Protein AF-A0A2J8AF29-F1 (afdb_monomer_lite)

Sequence (125 aa):
MSSGELAAARPCFLARTDASGAEQAAVVEPAPAPVPVPEPLPETIFYEGPGSNAELILSLLLIPTLVYAPLSITAIGRRVWVSFRFTNKRVEIINTSPLSKRTLEITYDKIKEAAPARDHWPVDS

Radius of gyration: 29.65 Å; chains: 1; bounding box: 71×70×72 Å

pLDDT: mean 74.16, std 20.21, range [32.09, 95.44]

Secondary structure (DSSP, 8-state):
--------------------------------------------EEEEEES-HHHHHHHHHHGGGSTTHHHHHHHHHHHHHEEEEEESSEEEEEEE-SS-EEEEEEEGGG------SSS------

Organism: NCBI:txid47790

Foldseek 3Di:
DDDDDDDDDDDDDDDDDDDDDDDDDDDPDPPDDPPPPPPPPPKDWPDKAFDDPVLLVVLVVCVVVVVSVVVNVVVVVRRVQWMWIDIPFWIWTFGNDPVDTDIDTGGPVNCPDDDDPDDDDDPDD

Structure (mmCIF, N/CA/C/O backbone):
data_AF-A0A2J8AF29-F1
#
_entry.id   AF-A0A2J8AF29-F1
#
loop_
_atom_site.group_PDB
_atom_site.id
_atom_site.type_symbol
_atom_site.label_atom_id
_atom_site.label_alt_id
_atom_site.label_comp_id
_atom_site.label_asym_id
_atom_site.label_entity_id
_atom_site.label_seq_id
_atom_site.pdbx_PDB_ins_code
_atom_site.Cartn_x
_atom_site.Cartn_y
_atom_site.Cartn_z
_atom_site.occupancy
_atom_site.B_iso_or_equiv
_atom_site.auth_seq_id
_atom_site.auth_comp_id
_atom_site.auth_asym_id
_atom_site.auth_atom_id
_atom_site.pdbx_PDB_model_num
ATOM 1 N N . MET A 1 1 ? -42.981 48.060 -36.402 1.00 38.03 1 MET A N 1
ATOM 2 C CA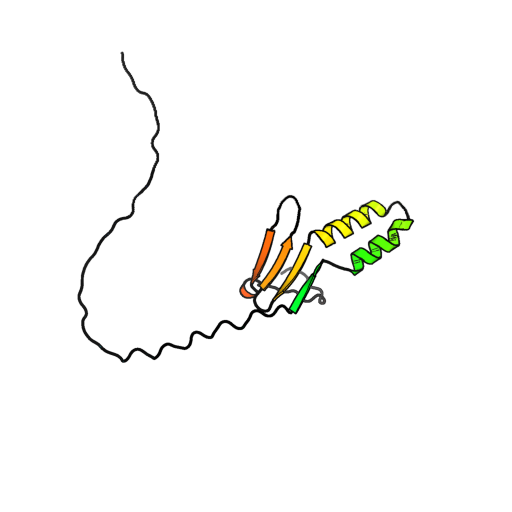 . MET A 1 1 ? -43.445 48.572 -35.098 1.00 38.03 1 MET A CA 1
ATOM 3 C C . MET A 1 1 ? -43.241 47.461 -34.088 1.00 38.03 1 MET A C 1
ATOM 5 O O . MET A 1 1 ? -43.833 46.422 -34.312 1.00 38.03 1 MET A O 1
ATOM 9 N N . SER A 1 2 ? -42.380 47.714 -33.090 1.00 42.50 2 SER A N 1
ATOM 10 C CA . SER A 1 2 ? -42.409 47.224 -31.694 1.00 42.50 2 SER A CA 1
ATOM 11 C C . SER A 1 2 ? -42.549 45.716 -31.427 1.00 42.50 2 SER A C 1
ATOM 13 O O . SER A 1 2 ? -43.385 45.061 -32.022 1.00 42.50 2 SER A O 1
ATOM 15 N N . SER A 1 3 ? -41.909 45.059 -30.468 1.00 45.88 3 SER A N 1
ATOM 16 C CA . SER A 1 3 ? -40.809 45.238 -29.506 1.00 45.88 3 SER A CA 1
ATOM 17 C C . SER A 1 3 ? -40.822 43.920 -28.704 1.00 45.88 3 SER A C 1
ATOM 19 O O . SER A 1 3 ? -41.877 43.296 -28.597 1.00 45.88 3 SER A O 1
ATOM 21 N N . GLY A 1 4 ? -39.709 43.554 -28.064 1.00 45.66 4 GLY A N 1
ATOM 22 C CA . GLY A 1 4 ? -39.679 42.577 -26.960 1.00 45.66 4 GLY A CA 1
ATOM 23 C C . GLY A 1 4 ? -38.986 41.273 -27.356 1.00 45.66 4 GLY A C 1
ATOM 24 O O . GLY A 1 4 ? -39.601 40.416 -27.973 1.00 45.66 4 GLY A O 1
ATOM 25 N N . GLU A 1 5 ? -37.672 41.108 -27.201 1.00 46.91 5 GLU A N 1
ATOM 26 C CA . GLU A 1 5 ? -36.866 41.137 -25.964 1.00 46.91 5 GLU A CA 1
ATOM 27 C C . GLU A 1 5 ? -37.274 40.028 -24.976 1.00 46.91 5 GLU A C 1
ATOM 29 O O . GLU A 1 5 ? -38.106 40.216 -24.094 1.00 46.91 5 GLU A O 1
ATOM 34 N N . LEU A 1 6 ? -36.671 38.844 -25.155 1.00 47.59 6 LEU A N 1
ATOM 35 C CA . LEU A 1 6 ? -36.649 37.763 -24.170 1.00 47.59 6 LEU A CA 1
ATOM 36 C C . LEU A 1 6 ? -35.361 37.921 -23.348 1.00 47.59 6 LEU A C 1
ATOM 38 O O . LEU A 1 6 ? -34.283 37.511 -23.778 1.00 47.59 6 LEU A O 1
ATOM 42 N N . ALA A 1 7 ? -35.470 38.540 -22.174 1.00 43.16 7 ALA A N 1
ATOM 43 C CA . ALA A 1 7 ? -34.381 38.676 -21.215 1.00 43.16 7 ALA A CA 1
ATOM 44 C C . ALA A 1 7 ? -34.822 38.171 -19.832 1.00 43.16 7 ALA A C 1
ATOM 46 O O . ALA A 1 7 ? -35.788 38.658 -19.259 1.00 43.16 7 ALA A O 1
ATOM 47 N N . ALA A 1 8 ? -34.073 37.177 -19.344 1.00 45.06 8 ALA A N 1
ATOM 48 C CA . ALA A 1 8 ? -33.645 36.956 -17.961 1.00 45.06 8 ALA A CA 1
ATOM 49 C C . ALA A 1 8 ? -34.639 37.144 -16.792 1.00 45.06 8 ALA A C 1
ATOM 51 O O . ALA A 1 8 ? -35.012 38.261 -16.461 1.00 45.06 8 ALA A O 1
ATOM 52 N N . ALA A 1 9 ? -34.852 36.074 -16.009 1.00 41.22 9 ALA A N 1
ATOM 53 C CA . ALA A 1 9 ? -35.027 36.183 -14.553 1.00 41.22 9 ALA A CA 1
ATOM 54 C C . ALA A 1 9 ? -34.806 34.833 -13.827 1.00 41.22 9 ALA A C 1
ATOM 56 O O . ALA A 1 9 ? -35.618 33.916 -13.908 1.00 41.22 9 ALA A O 1
ATOM 57 N N . ARG A 1 10 ? -33.704 34.728 -13.071 1.00 43.00 10 ARG A N 1
ATOM 58 C CA . ARG A 1 10 ? -33.676 34.053 -11.745 1.00 43.00 10 ARG A CA 1
ATOM 59 C C . ARG A 1 10 ? -34.192 35.103 -10.713 1.00 43.00 10 ARG A C 1
ATOM 61 O O . ARG A 1 10 ? -34.351 36.243 -11.151 1.00 43.00 10 ARG A O 1
ATOM 68 N N . PRO A 1 11 ? -34.318 34.887 -9.379 1.00 51.62 11 PRO A N 1
ATOM 69 C CA . PRO A 1 11 ? -34.070 33.713 -8.524 1.00 51.62 11 PRO A CA 1
ATOM 70 C C . PRO A 1 11 ? -35.077 33.566 -7.329 1.00 51.62 11 PRO A C 1
ATOM 72 O O . PRO A 1 11 ? -36.095 34.241 -7.259 1.00 51.62 11 PRO A O 1
ATOM 75 N N . CYS A 1 12 ? -34.704 32.725 -6.351 1.00 41.28 12 CYS A N 1
ATOM 76 C CA . CYS A 1 12 ? -34.985 32.832 -4.904 1.00 41.28 12 CYS A CA 1
ATOM 77 C C . CYS A 1 12 ? -36.443 32.772 -4.412 1.00 41.28 12 CYS A C 1
ATOM 79 O O . CYS A 1 12 ? -37.068 33.791 -4.128 1.00 41.28 12 CYS A O 1
ATOM 81 N N . PHE A 1 13 ? -36.920 31.552 -4.147 1.00 41.09 13 PHE A N 1
ATOM 82 C CA . PHE A 1 13 ? -38.072 31.333 -3.274 1.00 41.09 13 PHE A CA 1
ATOM 83 C C . PHE A 1 13 ? -37.647 31.498 -1.805 1.00 41.09 13 PHE A C 1
ATOM 85 O O . PHE A 1 13 ? -36.850 30.723 -1.274 1.00 41.09 13 PHE A O 1
ATOM 92 N N . LEU A 1 14 ? -38.141 32.579 -1.204 1.00 50.75 14 LEU A N 1
ATOM 93 C CA . LEU A 1 14 ? -37.957 32.992 0.181 1.00 50.75 14 LEU A CA 1
ATOM 94 C C . LEU A 1 14 ? -38.738 32.100 1.153 1.00 50.75 14 LEU A C 1
ATOM 96 O O . LEU A 1 14 ? -39.859 31.675 0.886 1.00 50.75 14 LEU A O 1
ATOM 100 N N . ALA A 1 15 ? -38.136 31.906 2.323 1.00 42.50 15 ALA A N 1
ATOM 101 C CA . ALA A 1 15 ? -38.788 31.479 3.550 1.00 42.50 15 ALA A CA 1
ATOM 102 C C . ALA A 1 15 ? -39.955 32.406 3.921 1.00 42.50 15 ALA A C 1
ATOM 104 O O . ALA A 1 15 ? -39.802 33.616 3.753 1.00 42.50 15 ALA A O 1
ATOM 105 N N . ARG A 1 16 ? -41.041 31.842 4.482 1.00 39.41 16 ARG A N 1
ATOM 106 C CA . ARG A 1 16 ? -41.874 32.408 5.568 1.00 39.41 16 ARG A CA 1
ATOM 107 C C . ARG A 1 16 ? -43.162 31.593 5.777 1.00 39.41 16 ARG A C 1
ATOM 109 O O . ARG A 1 16 ? -44.015 31.602 4.901 1.00 39.41 16 ARG A O 1
ATOM 116 N N . THR A 1 17 ? -43.336 30.992 6.955 1.00 45.28 17 THR A N 1
ATOM 117 C CA . THR A 1 17 ? -44.655 30.898 7.609 1.00 45.28 17 THR A CA 1
ATOM 118 C C . THR A 1 17 ? -44.484 30.938 9.122 1.00 45.28 17 THR A C 1
ATOM 120 O O . THR A 1 17 ? -43.761 30.133 9.710 1.00 45.28 17 THR A O 1
ATOM 123 N N . ASP A 1 18 ? -45.168 31.909 9.704 1.00 38.84 18 ASP A N 1
ATOM 124 C CA . ASP A 1 18 ? -45.158 32.350 11.084 1.00 38.84 18 ASP A CA 1
ATOM 125 C C . ASP A 1 18 ? -46.370 31.730 11.806 1.00 38.84 18 ASP A C 1
ATOM 127 O O . ASP A 1 18 ? -47.465 31.687 11.256 1.00 38.84 18 ASP A O 1
ATOM 131 N N . ALA A 1 19 ? -46.143 31.295 13.046 1.00 38.72 19 ALA A N 1
ATOM 132 C CA . ALA A 1 19 ? -47.024 31.376 14.217 1.00 38.72 19 ALA A CA 1
ATOM 133 C C . ALA A 1 19 ? -48.541 31.052 14.122 1.00 38.72 19 ALA A C 1
ATOM 135 O O . ALA A 1 19 ? -49.359 31.838 13.657 1.00 38.72 19 ALA A O 1
ATOM 136 N N . SER A 1 20 ? -48.919 29.976 14.816 1.00 33.19 20 SER A N 1
ATOM 137 C CA . SER A 1 20 ? -50.145 29.815 15.620 1.00 33.19 20 SER A CA 1
ATOM 138 C C . SER A 1 20 ? -49.816 28.705 16.624 1.00 33.19 20 SER A C 1
ATOM 140 O O . SER A 1 20 ? -49.260 27.692 16.219 1.00 33.19 20 SER A O 1
ATOM 142 N N . GLY A 1 21 ? -49.999 28.771 17.932 1.00 32.09 21 GLY A N 1
ATOM 143 C CA . GLY A 1 21 ? -50.786 29.600 18.827 1.00 32.09 21 GLY A CA 1
ATOM 144 C C . GLY A 1 21 ? -50.764 28.808 20.142 1.00 32.09 21 GLY A C 1
ATOM 145 O O . GLY A 1 21 ? -50.886 27.585 20.131 1.00 32.09 21 GLY A O 1
ATOM 146 N N . ALA A 1 22 ? -50.466 29.479 21.247 1.00 38.28 22 ALA A N 1
ATOM 147 C CA . ALA A 1 22 ? -50.269 28.871 22.554 1.00 38.28 22 ALA A CA 1
ATOM 148 C C . ALA A 1 22 ? -51.572 28.291 23.124 1.00 38.28 22 ALA A C 1
ATOM 150 O O . ALA A 1 22 ? -52.551 29.021 23.197 1.00 38.28 22 ALA A O 1
ATOM 151 N N . GLU A 1 23 ? -51.546 27.032 23.575 1.00 38.38 23 GLU A N 1
ATOM 152 C CA . GLU A 1 23 ? -52.320 26.520 24.719 1.00 38.38 23 GLU A CA 1
ATOM 153 C C . GLU A 1 23 ? -51.875 25.079 25.038 1.00 38.38 23 GLU A C 1
ATOM 155 O O . GLU A 1 23 ? -52.267 24.134 24.356 1.00 38.38 23 GL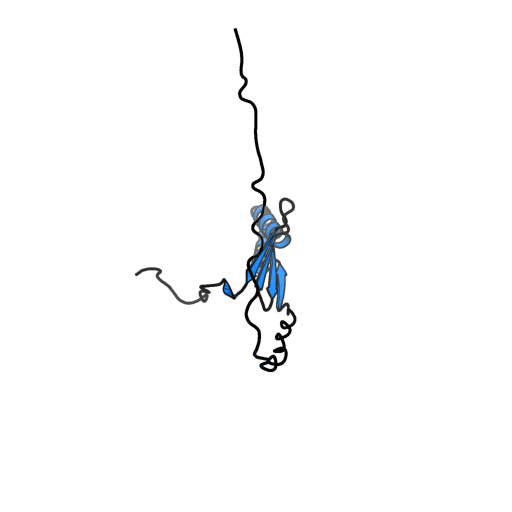U A O 1
ATOM 160 N N . GLN A 1 24 ? -51.047 24.913 26.072 1.00 38.47 24 GLN A N 1
ATOM 161 C CA . GLN A 1 24 ? -51.166 23.820 27.047 1.00 38.47 24 GLN A CA 1
ATOM 162 C C . GLN A 1 24 ? -50.184 24.061 28.193 1.00 38.47 24 GLN A C 1
ATOM 164 O O . GLN A 1 24 ? -48.989 23.776 28.132 1.00 38.47 24 GLN A O 1
ATOM 169 N N . ALA A 1 25 ? -50.740 24.659 29.241 1.00 41.34 25 ALA A N 1
ATOM 170 C CA . ALA A 1 25 ? -50.190 24.653 30.577 1.00 41.34 25 ALA A CA 1
ATOM 171 C C . ALA A 1 25 ? -50.318 23.253 31.204 1.00 41.34 25 ALA A C 1
ATOM 173 O O . ALA A 1 25 ? -51.252 22.515 30.903 1.00 41.34 25 ALA A O 1
ATOM 174 N N . ALA A 1 26 ? -49.427 22.993 32.162 1.00 40.44 26 ALA A N 1
ATOM 175 C CA . ALA A 1 26 ? -49.517 21.969 33.202 1.00 40.44 26 ALA A CA 1
ATOM 176 C C . ALA A 1 26 ? -49.299 20.507 32.769 1.00 40.44 26 ALA A C 1
ATOM 178 O O . ALA A 1 26 ? -50.221 19.800 32.393 1.00 40.44 26 ALA A O 1
ATOM 179 N N . VAL A 1 27 ? -48.073 20.021 32.968 1.00 40.03 27 VAL A N 1
ATOM 180 C CA . VAL A 1 27 ? -47.713 19.172 34.118 1.00 40.03 27 VAL A CA 1
ATOM 181 C C . VAL A 1 27 ? -46.203 19.323 34.315 1.00 40.03 27 VAL A C 1
ATOM 183 O O . VAL A 1 27 ? -45.409 19.062 33.416 1.00 40.03 27 VAL A O 1
ATOM 186 N N . VAL A 1 28 ? -45.803 19.803 35.492 1.00 53.72 28 VAL A N 1
ATOM 187 C CA . VAL A 1 28 ? -44.423 19.677 35.965 1.00 53.72 28 VAL A CA 1
ATOM 188 C C . VAL A 1 28 ? -44.257 18.221 36.386 1.00 53.72 28 VAL A C 1
ATOM 190 O O . VAL A 1 28 ? -44.529 17.856 37.526 1.00 53.72 28 VAL A O 1
ATOM 193 N N . GLU A 1 29 ? -43.873 17.380 35.434 1.00 48.50 29 GLU A N 1
ATOM 194 C CA . GLU A 1 29 ? -43.167 16.136 35.719 1.00 48.50 29 GLU A CA 1
ATOM 195 C C . GLU A 1 29 ? -41.701 16.535 35.943 1.00 48.50 29 GLU A C 1
ATOM 197 O O . GLU A 1 29 ? -41.170 17.323 35.150 1.00 48.50 29 GLU A O 1
ATOM 202 N N . PRO A 1 30 ? -41.043 16.122 37.042 1.00 49.81 30 PRO A N 1
ATOM 203 C CA . PRO A 1 30 ? -39.646 16.468 37.248 1.00 49.81 30 PRO A CA 1
ATOM 204 C C . PRO A 1 30 ? -38.863 15.916 36.061 1.00 49.81 30 PRO A C 1
ATOM 206 O O . PRO A 1 30 ? -38.852 14.707 35.836 1.00 49.81 30 PRO A O 1
ATOM 209 N N . ALA A 1 31 ? -38.258 16.821 35.288 1.00 58.69 31 ALA A N 1
ATOM 210 C CA . ALA A 1 31 ? -37.427 16.476 34.149 1.00 58.69 31 ALA A CA 1
ATOM 211 C C . ALA A 1 31 ? -36.494 15.328 34.562 1.00 58.69 31 ALA A C 1
ATOM 213 O O . ALA A 1 31 ? -35.768 15.489 35.555 1.00 58.69 31 ALA A O 1
ATOM 214 N N . PRO A 1 32 ? -36.525 14.168 33.876 1.00 62.53 32 PRO A N 1
ATOM 215 C CA 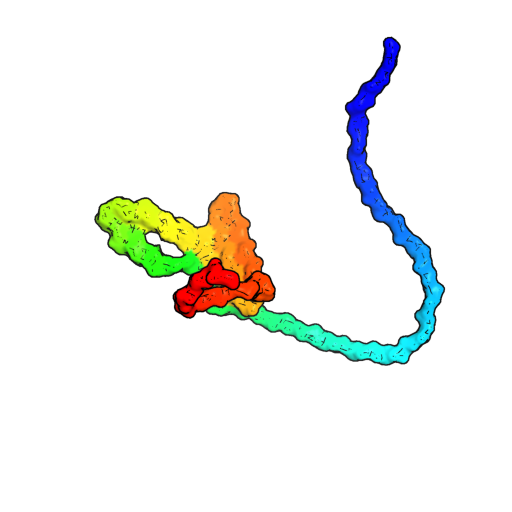. PRO A 1 32 ? -35.563 13.124 34.161 1.00 62.53 32 PRO A CA 1
ATOM 216 C C . PRO A 1 32 ? -34.186 13.761 34.018 1.00 62.53 32 PRO A C 1
ATOM 218 O O . PRO A 1 32 ? -33.914 14.461 33.038 1.00 62.53 32 PRO A O 1
ATOM 221 N N . ALA A 1 33 ? -33.373 13.595 35.063 1.00 67.81 33 ALA A N 1
ATOM 222 C CA . ALA A 1 33 ? -32.008 14.092 35.135 1.00 67.81 33 ALA A CA 1
ATOM 223 C C . ALA A 1 33 ? -31.309 13.905 33.779 1.00 67.81 33 ALA A C 1
ATOM 225 O O . ALA A 1 33 ? -31.563 12.885 33.131 1.00 67.81 33 ALA A O 1
ATOM 226 N N . PRO A 1 34 ? -30.457 14.852 33.340 1.00 66.75 34 PRO A N 1
ATOM 227 C CA . PRO A 1 34 ? -29.771 14.738 32.064 1.00 66.75 34 PRO A CA 1
ATOM 228 C C . PRO A 1 34 ? -29.095 13.373 32.019 1.00 66.75 34 PRO A C 1
ATOM 230 O O . PRO A 1 34 ? -28.164 13.105 32.780 1.00 66.75 34 PRO A O 1
ATOM 233 N N . VAL A 1 35 ? -29.634 12.486 31.179 1.00 64.44 35 VAL A N 1
ATOM 234 C CA . VAL A 1 35 ? -29.019 11.198 30.885 1.00 64.44 35 VAL A CA 1
ATOM 235 C C . VAL A 1 35 ? -27.592 11.537 30.479 1.00 64.44 35 VAL A C 1
ATOM 237 O O . VAL A 1 35 ? -27.429 12.357 29.569 1.00 64.44 35 VAL A O 1
ATOM 240 N N . PRO A 1 36 ? -26.567 11.007 31.169 1.00 64.81 36 PRO A N 1
ATOM 241 C CA . PRO A 1 36 ? -25.196 11.263 30.784 1.00 64.81 36 PRO A CA 1
ATOM 242 C C . PRO A 1 36 ? -25.070 10.778 29.348 1.00 64.81 36 PRO A C 1
ATOM 244 O O . PRO A 1 36 ? -25.177 9.581 29.080 1.00 64.81 36 PRO A O 1
ATOM 247 N N . VAL A 1 37 ? -24.930 11.724 28.417 1.00 65.38 37 VAL A N 1
ATOM 248 C CA . VAL A 1 37 ? -24.540 11.423 27.046 1.00 65.38 37 VAL A CA 1
ATOM 249 C C . VAL A 1 37 ? -23.249 10.631 27.207 1.00 65.38 37 VAL A C 1
ATOM 251 O O . VAL A 1 37 ? -22.312 11.175 27.794 1.00 65.38 37 VAL A O 1
ATOM 254 N N . PRO A 1 38 ? -23.201 9.342 26.827 1.00 68.62 38 PRO A N 1
ATOM 255 C CA . PRO A 1 38 ? -21.982 8.576 26.979 1.00 68.62 38 PRO A CA 1
ATOM 256 C C . PRO A 1 38 ? -20.914 9.308 26.176 1.00 68.62 38 PRO A C 1
ATOM 258 O O . PRO A 1 38 ? -21.017 9.412 24.952 1.00 68.62 38 PRO A O 1
ATOM 261 N N . GLU A 1 39 ? -19.949 9.881 26.896 1.00 64.00 39 GLU A N 1
ATOM 262 C CA . GLU A 1 39 ? -18.793 10.555 26.325 1.00 64.00 39 GLU A CA 1
ATOM 263 C C . GLU A 1 39 ? -18.238 9.635 25.234 1.00 64.00 39 GLU A C 1
ATOM 265 O O . GLU A 1 39 ? -17.930 8.467 25.519 1.00 64.00 39 GLU A O 1
ATOM 270 N N . PRO A 1 40 ? -18.204 10.079 23.966 1.00 67.69 40 PRO A N 1
ATOM 271 C CA . PRO A 1 40 ? -17.823 9.208 22.875 1.00 67.69 40 PRO A CA 1
ATOM 272 C C . PRO A 1 40 ? -16.404 8.731 23.150 1.00 67.69 40 PRO A C 1
ATOM 274 O O . PRO A 1 40 ? -15.482 9.543 23.197 1.00 67.69 40 PRO A O 1
ATOM 277 N N . LEU A 1 41 ? -16.249 7.414 23.330 1.00 75.00 41 LEU A N 1
ATOM 278 C CA . LEU A 1 41 ? -14.970 6.783 23.656 1.00 75.00 41 LEU A CA 1
ATOM 279 C C . LEU A 1 41 ? -13.839 7.400 22.814 1.00 75.00 41 LEU A C 1
ATOM 281 O O . LEU A 1 41 ? -14.046 7.596 21.597 1.00 75.00 41 LEU A O 1
ATOM 285 N N . PRO A 1 42 ? -12.683 7.711 23.438 1.00 79.00 42 PRO A N 1
ATOM 286 C CA . PRO A 1 42 ? -11.564 8.337 22.749 1.00 79.00 42 PRO A CA 1
ATOM 287 C C . PRO A 1 42 ? -11.197 7.512 21.513 1.00 79.00 42 PRO A C 1
ATOM 289 O O . PRO A 1 42 ? -11.209 6.281 21.549 1.00 79.00 42 PRO A O 1
ATOM 292 N N . GLU A 1 43 ? -10.948 8.187 20.389 1.00 79.44 43 GLU A N 1
ATOM 293 C CA . GLU A 1 43 ? -10.607 7.500 19.145 1.00 79.44 43 GLU A CA 1
ATOM 294 C C . GLU A 1 43 ? -9.204 6.895 19.254 1.00 79.44 43 GLU A C 1
ATOM 296 O O . GLU A 1 43 ? -8.211 7.606 19.390 1.00 79.44 43 GLU A O 1
ATOM 301 N N . THR A 1 44 ? -9.137 5.565 19.211 1.00 87.06 44 THR A N 1
ATOM 302 C CA . THR A 1 44 ? -7.888 4.806 19.292 1.00 87.06 44 THR A CA 1
ATOM 303 C C . THR A 1 44 ? -7.459 4.373 17.894 1.00 87.06 44 THR A C 1
ATOM 305 O O . THR A 1 44 ? -8.235 3.737 17.175 1.00 87.06 44 THR A O 1
ATOM 308 N N . ILE A 1 45 ? -6.222 4.695 17.512 1.00 88.56 45 ILE A N 1
ATOM 309 C CA . ILE A 1 45 ? -5.619 4.279 16.238 1.00 88.56 45 ILE A CA 1
ATOM 310 C C . ILE A 1 45 ? -4.917 2.941 16.469 1.00 88.56 45 ILE A C 1
ATOM 312 O O . ILE A 1 45 ? -3.989 2.857 17.270 1.00 88.56 45 ILE A O 1
ATOM 316 N N . PHE A 1 46 ? -5.367 1.894 15.781 1.00 90.06 46 PHE A N 1
ATOM 317 C CA . PHE A 1 46 ? -4.777 0.556 15.896 1.00 90.06 46 PHE A CA 1
ATOM 318 C C . PHE A 1 46 ? -3.661 0.328 14.886 1.00 90.06 46 PHE A C 1
ATOM 320 O O . PHE A 1 46 ? -2.707 -0.396 15.159 1.00 90.06 46 PHE A O 1
ATOM 327 N N . TYR A 1 47 ? -3.787 0.936 13.710 1.00 90.75 47 TYR A N 1
ATOM 328 C CA . TYR A 1 47 ? -2.802 0.817 12.651 1.00 90.75 47 TYR A CA 1
ATOM 329 C C . TYR A 1 47 ? -2.776 2.083 11.816 1.00 90.75 47 TYR A C 1
ATOM 331 O O . TYR A 1 47 ? -3.820 2.602 11.418 1.00 90.75 47 TYR A O 1
ATOM 339 N N . GLU A 1 48 ? -1.567 2.521 11.506 1.00 89.69 48 GLU A N 1
ATOM 340 C CA . GLU A 1 48 ? -1.296 3.580 10.554 1.00 89.69 48 GLU A CA 1
ATOM 341 C C . GLU A 1 48 ? -0.087 3.159 9.727 1.00 89.69 48 GLU A C 1
ATOM 343 O O . GLU A 1 48 ? 0.978 2.853 10.268 1.00 89.69 48 GLU A O 1
ATOM 348 N N . GLY A 1 49 ? -0.257 3.080 8.411 1.00 90.12 49 GLY A N 1
ATOM 349 C CA . GLY A 1 49 ? 0.832 2.629 7.563 1.00 90.12 49 GLY A CA 1
ATOM 350 C C . GLY A 1 49 ? 0.551 2.711 6.069 1.00 90.12 49 GLY A C 1
ATOM 351 O O . GLY A 1 49 ? -0.604 2.780 5.641 1.00 90.12 49 GLY A O 1
ATOM 352 N N . PRO A 1 50 ? 1.619 2.711 5.256 1.00 88.38 50 PRO A N 1
ATOM 353 C CA . PRO A 1 50 ? 1.508 2.634 3.808 1.00 88.38 50 PRO A CA 1
ATOM 354 C C . PRO A 1 50 ? 1.104 1.217 3.361 1.00 88.38 50 PRO A C 1
ATOM 356 O O . PRO A 1 50 ? 1.078 0.280 4.156 1.00 88.38 50 PRO A O 1
ATOM 359 N N . GLY A 1 51 ? 0.807 1.056 2.068 1.00 84.31 51 GLY A N 1
ATOM 360 C CA . GLY A 1 51 ? 0.438 -0.234 1.466 1.00 84.31 51 GLY A CA 1
ATOM 361 C C . GLY A 1 51 ? 1.471 -1.374 1.608 1.00 84.31 51 GLY A C 1
ATOM 362 O O . GLY A 1 51 ? 2.512 -1.250 2.251 1.00 84.31 51 GLY A O 1
ATOM 363 N N . SER A 1 52 ? 1.177 -2.518 0.979 1.00 89.00 52 SER A N 1
ATOM 364 C CA . SER A 1 52 ? 1.911 -3.789 1.141 1.00 89.00 52 SER A CA 1
ATOM 365 C C . SER A 1 52 ? 3.441 -3.672 1.028 1.00 89.00 52 SER A C 1
ATOM 367 O O . SER A 1 52 ? 3.990 -3.365 -0.030 1.00 89.00 52 SER A O 1
ATOM 369 N N . ASN A 1 53 ? 4.149 -4.014 2.110 1.00 90.94 53 ASN A N 1
ATOM 370 C CA . ASN A 1 53 ? 5.616 -4.074 2.115 1.00 90.94 53 ASN A CA 1
ATOM 371 C C . ASN A 1 53 ? 6.158 -5.246 1.282 1.00 90.94 53 ASN A C 1
ATOM 373 O O . ASN A 1 53 ? 7.239 -5.139 0.707 1.00 90.94 53 ASN A O 1
ATOM 377 N N . ALA A 1 54 ? 5.416 -6.354 1.204 1.00 93.12 54 ALA A N 1
ATOM 378 C CA . ALA A 1 54 ? 5.842 -7.540 0.466 1.00 93.12 54 ALA A CA 1
ATOM 379 C C . ALA A 1 54 ? 5.940 -7.262 -1.040 1.00 93.12 54 ALA A C 1
ATOM 381 O O . ALA A 1 54 ? 6.915 -7.655 -1.676 1.00 93.12 54 ALA A O 1
ATOM 382 N N . GLU A 1 55 ? 4.969 -6.528 -1.591 1.00 91.69 55 GLU A N 1
ATOM 383 C CA . GLU A 1 55 ? 4.986 -6.121 -2.999 1.00 91.69 55 GLU A CA 1
ATOM 384 C C . GLU A 1 55 ? 6.187 -5.220 -3.302 1.00 91.69 55 GLU A C 1
ATOM 386 O O . GLU A 1 55 ? 6.873 -5.422 -4.305 1.00 91.69 55 GLU A O 1
ATOM 391 N N . LEU A 1 56 ? 6.484 -4.263 -2.415 1.00 92.88 56 LEU A N 1
ATOM 392 C CA . LEU A 1 56 ? 7.640 -3.388 -2.577 1.00 92.88 56 LEU A CA 1
ATOM 393 C C . LEU A 1 56 ? 8.939 -4.195 -2.602 1.00 92.88 56 LEU A C 1
ATOM 395 O O . LEU A 1 56 ? 9.741 -4.030 -3.515 1.00 92.88 56 LEU A O 1
ATOM 399 N N . ILE A 1 57 ? 9.145 -5.064 -1.613 1.00 94.75 57 ILE A N 1
ATOM 400 C CA . ILE A 1 57 ? 10.372 -5.856 -1.501 1.00 94.75 57 ILE A CA 1
ATOM 401 C C . ILE A 1 57 ? 10.530 -6.750 -2.729 1.00 94.75 57 ILE A C 1
ATOM 403 O O . ILE A 1 57 ? 11.589 -6.740 -3.350 1.00 94.75 57 ILE A O 1
ATOM 407 N N . LEU A 1 58 ? 9.474 -7.465 -3.126 1.00 93.62 58 LEU A N 1
ATOM 408 C CA . LEU A 1 58 ? 9.504 -8.322 -4.308 1.00 93.62 58 LEU A CA 1
ATOM 409 C C . LEU A 1 58 ? 9.836 -7.520 -5.571 1.00 93.62 58 LEU A C 1
ATOM 411 O O . LEU A 1 58 ? 10.691 -7.923 -6.356 1.00 93.62 58 LEU A O 1
ATOM 415 N N . SER A 1 59 ? 9.214 -6.354 -5.739 1.00 92.88 59 SER A N 1
ATOM 416 C CA . SER A 1 59 ? 9.467 -5.495 -6.894 1.00 92.88 59 SER A CA 1
ATOM 417 C C . SER A 1 59 ? 10.893 -4.943 -6.899 1.00 92.88 59 SER A C 1
ATOM 419 O O . SER A 1 59 ? 11.491 -4.831 -7.965 1.00 92.88 59 SER A O 1
ATOM 421 N N . LEU A 1 60 ? 11.469 -4.617 -5.737 1.00 93.19 60 LEU A N 1
ATOM 422 C CA . LEU A 1 60 ? 12.859 -4.160 -5.615 1.00 93.19 60 LEU A CA 1
ATOM 423 C C . LEU A 1 60 ? 13.865 -5.282 -5.900 1.00 93.19 60 LEU A C 1
ATOM 425 O O . LEU A 1 60 ? 14.864 -5.044 -6.576 1.00 93.19 60 LEU A O 1
ATOM 429 N N . LEU A 1 61 ? 13.585 -6.507 -5.444 1.00 95.44 61 LEU A N 1
ATOM 430 C CA . LEU A 1 61 ? 14.416 -7.683 -5.727 1.00 95.44 61 LEU A CA 1
ATOM 431 C C . LEU A 1 61 ? 14.494 -7.998 -7.225 1.00 95.44 61 LEU A C 1
ATOM 433 O O . LEU A 1 61 ? 15.489 -8.556 -7.682 1.00 95.44 61 LEU A O 1
ATOM 437 N N . LEU A 1 62 ? 13.466 -7.624 -7.990 1.00 93.44 62 LEU A N 1
ATOM 438 C CA . LEU A 1 62 ? 13.396 -7.874 -9.428 1.00 93.44 62 LEU A CA 1
ATOM 439 C C . LEU A 1 62 ? 14.031 -6.767 -10.286 1.00 93.44 62 LEU A C 1
ATOM 441 O O . LEU A 1 62 ? 14.383 -7.047 -11.429 1.00 93.44 62 LEU A O 1
ATOM 445 N N . ILE A 1 63 ? 14.277 -5.556 -9.760 1.00 93.81 63 ILE A N 1
ATOM 446 C CA . ILE A 1 63 ? 14.970 -4.456 -10.474 1.00 93.81 63 ILE A CA 1
ATOM 447 C C . ILE A 1 63 ? 16.233 -4.877 -11.252 1.00 93.81 63 ILE A C 1
ATOM 449 O O . ILE A 1 63 ? 16.361 -4.433 -12.396 1.00 93.81 63 ILE A O 1
ATOM 453 N N . PRO A 1 64 ? 17.162 -5.710 -10.726 1.00 93.56 64 PRO A N 1
ATOM 454 C CA . PRO A 1 64 ? 18.391 -6.075 -11.445 1.00 93.56 64 PRO A CA 1
ATOM 455 C C . PRO A 1 64 ? 18.162 -6.746 -12.805 1.00 93.56 64 PRO A C 1
ATOM 457 O O . PRO A 1 64 ? 19.070 -6.787 -13.627 1.00 93.56 64 PRO A O 1
ATOM 460 N N . THR A 1 65 ? 16.954 -7.235 -13.078 1.00 91.75 65 THR A N 1
ATOM 461 C CA . THR A 1 65 ? 16.592 -7.806 -14.383 1.00 91.75 65 THR A CA 1
ATOM 462 C C . THR A 1 65 ? 16.342 -6.755 -15.476 1.00 91.75 65 THR A C 1
ATOM 464 O O . THR A 1 65 ? 16.061 -7.133 -16.611 1.00 91.75 65 THR A O 1
ATOM 467 N N . LEU A 1 66 ? 16.442 -5.454 -15.163 1.00 84.31 66 LEU A N 1
ATOM 468 C CA . LEU A 1 66 ? 16.219 -4.273 -16.020 1.00 84.31 66 LEU A CA 1
ATOM 469 C C . LEU A 1 66 ? 14.778 -4.116 -16.548 1.00 84.31 66 LEU A C 1
ATOM 471 O O . LEU A 1 66 ? 14.216 -3.024 -16.505 1.00 84.31 66 LEU A O 1
ATOM 475 N N . VAL A 1 67 ? 14.145 -5.213 -16.961 1.00 89.31 67 VAL A N 1
ATOM 476 C CA . VAL A 1 67 ? 12.758 -5.295 -17.440 1.00 89.31 67 VAL A CA 1
ATOM 477 C C . VAL A 1 67 ? 11.752 -4.924 -16.347 1.00 89.31 67 VAL A C 1
ATOM 479 O O . VAL A 1 67 ? 10.694 -4.375 -16.640 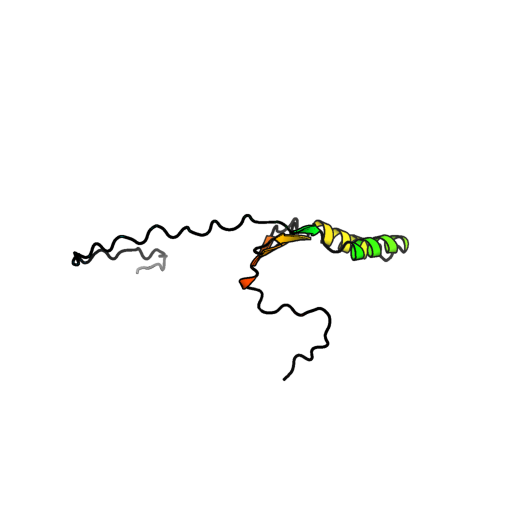1.00 89.31 67 VAL A O 1
ATOM 482 N N . TYR A 1 68 ? 12.079 -5.175 -15.079 1.00 91.38 68 TYR A N 1
ATOM 483 C CA . TYR A 1 68 ? 11.160 -4.956 -13.960 1.00 91.38 68 TYR A CA 1
ATOM 484 C C . TYR A 1 68 ? 11.236 -3.551 -13.350 1.00 91.38 68 TYR A C 1
ATOM 486 O O . TYR A 1 68 ? 10.419 -3.223 -12.494 1.00 91.38 68 TYR A O 1
ATOM 494 N N . ALA A 1 69 ? 12.144 -2.686 -13.814 1.00 90.94 69 ALA A N 1
ATOM 495 C CA . ALA A 1 69 ? 12.273 -1.329 -13.281 1.00 90.94 69 ALA A CA 1
ATOM 496 C C . ALA A 1 69 ? 10.963 -0.503 -13.352 1.00 90.94 69 ALA A C 1
ATOM 498 O O . ALA A 1 69 ? 10.617 0.120 -12.344 1.00 90.94 69 ALA A O 1
ATOM 499 N N . PRO A 1 70 ? 10.171 -0.523 -14.449 1.00 89.12 70 PRO A N 1
ATOM 500 C CA . PRO A 1 70 ? 8.877 0.163 -14.479 1.00 89.12 70 PRO A CA 1
ATOM 501 C C . PRO A 1 70 ? 7.888 -0.385 -13.444 1.00 89.12 70 PRO A C 1
ATOM 503 O O . PRO A 1 70 ? 7.183 0.394 -12.804 1.00 89.12 70 PRO A O 1
ATOM 506 N N . LEU A 1 71 ? 7.872 -1.706 -13.223 1.00 91.38 71 LEU A N 1
ATOM 507 C CA . LEU A 1 71 ? 7.007 -2.337 -12.224 1.00 91.38 71 LEU A CA 1
ATOM 508 C C . LEU A 1 71 ? 7.350 -1.834 -10.816 1.00 91.38 71 LEU A C 1
ATOM 510 O O . LEU A 1 71 ? 6.457 -1.434 -10.068 1.00 91.38 71 LEU A O 1
ATOM 514 N N . SER A 1 72 ? 8.637 -1.748 -10.483 1.00 93.88 72 SER A N 1
ATOM 515 C CA . SER A 1 72 ? 9.092 -1.252 -9.181 1.00 93.88 72 SER A CA 1
ATOM 516 C C . SER A 1 72 ? 8.738 0.217 -8.957 1.00 93.88 72 SER A C 1
ATOM 518 O O . SER A 1 72 ? 8.343 0.585 -7.852 1.00 93.88 72 SER A O 1
ATOM 520 N N . ILE A 1 73 ? 8.793 1.052 -10.001 1.00 94.19 73 ILE A N 1
ATOM 521 C CA . ILE A 1 73 ? 8.337 2.449 -9.928 1.00 94.19 73 ILE A CA 1
ATOM 522 C C . ILE A 1 73 ? 6.841 2.508 -9.590 1.00 94.19 73 ILE A C 1
ATOM 524 O O . ILE A 1 73 ? 6.436 3.317 -8.754 1.00 94.19 73 ILE A O 1
ATOM 528 N N . THR A 1 74 ? 6.015 1.632 -10.174 1.00 91.88 74 THR A N 1
ATOM 529 C CA . THR A 1 74 ? 4.574 1.602 -9.865 1.00 91.88 74 THR A CA 1
ATOM 530 C C . THR A 1 74 ? 4.284 1.179 -8.421 1.00 91.88 74 THR A C 1
ATOM 532 O O . THR A 1 74 ? 3.446 1.805 -7.765 1.00 91.88 74 THR A O 1
ATOM 535 N N . ALA A 1 75 ? 5.021 0.193 -7.896 1.00 92.56 75 ALA A N 1
ATOM 536 C CA . ALA A 1 75 ? 4.917 -0.257 -6.507 1.00 92.56 75 ALA A CA 1
ATOM 537 C C . ALA A 1 75 ? 5.280 0.871 -5.526 1.00 92.56 75 ALA A C 1
ATOM 539 O O . ALA A 1 75 ? 4.554 1.148 -4.568 1.00 92.56 75 ALA A O 1
ATOM 540 N N . ILE A 1 76 ? 6.375 1.590 -5.808 1.00 93.25 76 ILE A N 1
ATOM 541 C CA . ILE A 1 76 ? 6.795 2.761 -5.028 1.00 93.25 76 ILE A CA 1
ATOM 542 C C . ILE A 1 76 ? 5.724 3.855 -5.087 1.00 93.25 76 ILE A C 1
ATOM 544 O O . ILE A 1 76 ? 5.335 4.379 -4.045 1.00 93.25 76 ILE A O 1
ATOM 548 N N . GLY A 1 77 ? 5.208 4.170 -6.278 1.00 92.69 77 GLY A N 1
ATOM 549 C CA . GLY A 1 77 ? 4.162 5.177 -6.454 1.00 92.69 77 GLY A CA 1
ATOM 550 C C . GLY A 1 77 ? 2.925 4.877 -5.607 1.00 92.69 77 GLY A C 1
ATOM 551 O O . GLY A 1 77 ? 2.462 5.738 -4.859 1.00 92.69 77 GLY A O 1
ATOM 552 N N . ARG A 1 78 ? 2.431 3.632 -5.636 1.00 89.69 78 ARG A N 1
ATOM 553 C CA . ARG A 1 78 ? 1.301 3.210 -4.792 1.00 89.69 78 ARG A CA 1
ATOM 554 C C . ARG A 1 78 ? 1.612 3.375 -3.305 1.00 89.69 78 ARG A C 1
ATOM 556 O O . ARG A 1 78 ? 0.763 3.868 -2.566 1.00 89.69 78 ARG A O 1
ATOM 563 N N . ARG A 1 79 ? 2.817 2.997 -2.875 1.00 90.44 79 ARG A N 1
ATOM 564 C CA . ARG A 1 79 ? 3.234 3.087 -1.471 1.00 90.44 79 ARG A CA 1
ATOM 565 C C . ARG A 1 79 ? 3.326 4.525 -0.965 1.00 90.44 79 ARG A C 1
ATOM 567 O O . ARG A 1 79 ? 3.040 4.768 0.199 1.00 90.44 79 ARG A O 1
ATOM 574 N N . VAL A 1 80 ? 3.720 5.462 -1.825 1.00 91.31 80 VAL A N 1
ATOM 575 C CA . VAL A 1 80 ? 3.804 6.891 -1.482 1.00 91.31 80 VAL A CA 1
ATOM 576 C C . VAL A 1 80 ? 2.425 7.556 -1.507 1.00 91.31 80 VAL A C 1
ATOM 578 O O . VAL A 1 80 ? 2.175 8.479 -0.735 1.00 91.31 80 VAL A O 1
ATOM 581 N N . TRP A 1 81 ? 1.516 7.101 -2.373 1.00 90.81 81 TRP A N 1
ATOM 582 C CA . TRP A 1 81 ? 0.207 7.735 -2.535 1.00 90.81 81 TRP A CA 1
ATOM 583 C C . TRP A 1 81 ? -0.898 7.196 -1.644 1.00 90.81 81 TRP A C 1
ATOM 585 O O . TRP A 1 81 ? -1.860 7.928 -1.437 1.00 90.81 81 TRP A O 1
ATOM 595 N N . VAL A 1 82 ? -0.808 5.971 -1.129 1.00 91.75 82 VAL A N 1
ATOM 596 C CA . VAL A 1 82 ? -1.897 5.368 -0.350 1.00 91.75 82 VAL A CA 1
ATOM 597 C C . VAL A 1 82 ? -1.422 4.982 1.044 1.00 91.75 82 VAL A C 1
ATOM 599 O O . VAL A 1 82 ? -0.559 4.114 1.195 1.00 91.75 82 VAL A O 1
ATOM 602 N N . SER A 1 83 ? -2.058 5.583 2.047 1.00 90.94 83 SER A N 1
ATOM 603 C CA . SER A 1 83 ? -1.898 5.235 3.459 1.00 90.94 83 SER A CA 1
ATOM 604 C C . SER A 1 83 ? -3.224 4.751 4.032 1.00 90.94 83 SER A C 1
ATOM 606 O O . SER A 1 83 ? -4.282 5.308 3.737 1.00 90.94 83 SER A O 1
ATOM 608 N N . PHE A 1 84 ? -3.160 3.716 4.861 1.00 92.38 84 PHE A N 1
ATOM 609 C CA . PHE A 1 84 ? -4.306 3.152 5.560 1.00 92.38 84 PHE A CA 1
ATOM 610 C C . PHE A 1 84 ? -4.231 3.509 7.036 1.00 92.38 84 PHE A C 1
ATOM 612 O O . PHE A 1 84 ? -3.183 3.345 7.669 1.00 92.38 84 PHE A O 1
ATOM 619 N N . ARG A 1 85 ? -5.358 3.958 7.585 1.00 91.12 85 ARG A N 1
ATOM 620 C CA . ARG A 1 85 ? -5.517 4.203 9.014 1.00 91.12 85 ARG A CA 1
ATOM 621 C C . ARG A 1 85 ? -6.746 3.460 9.515 1.00 91.12 85 ARG A C 1
ATOM 623 O O . ARG A 1 85 ? -7.855 3.683 9.036 1.00 91.12 85 ARG A O 1
ATOM 630 N N . PHE A 1 86 ? -6.542 2.560 10.468 1.00 91.62 86 PHE A N 1
ATOM 631 C CA . PHE A 1 86 ? -7.615 1.794 11.091 1.00 91.62 86 PHE A CA 1
ATOM 632 C C . PHE A 1 86 ? -7.826 2.308 12.508 1.00 91.62 86 PHE A C 1
ATOM 634 O O . PHE A 1 86 ? -6.916 2.250 13.343 1.00 91.62 86 PHE A O 1
ATOM 641 N N . THR A 1 87 ? -9.029 2.807 12.776 1.00 91.50 87 THR A N 1
ATOM 642 C CA . THR A 1 87 ? -9.438 3.265 14.106 1.00 91.50 87 THR A CA 1
ATOM 643 C C . THR A 1 87 ? -10.594 2.421 14.625 1.00 91.50 87 THR A C 1
ATOM 645 O O . THR A 1 87 ? -11.077 1.518 13.942 1.00 91.50 87 THR A O 1
ATOM 648 N N . ASN A 1 88 ? -11.052 2.675 15.849 1.00 89.12 88 ASN A N 1
ATOM 649 C CA . ASN A 1 88 ? -12.188 1.959 16.437 1.00 89.12 88 ASN A CA 1
ATOM 650 C C . ASN A 1 88 ? -13.542 2.295 15.800 1.00 89.12 88 ASN A C 1
ATOM 652 O O . ASN A 1 88 ? -14.489 1.532 15.967 1.00 89.12 88 ASN A O 1
ATOM 656 N N . LYS A 1 89 ? -13.653 3.410 15.070 1.00 89.31 89 LYS A N 1
ATOM 657 C CA . LYS A 1 89 ? -14.928 3.866 14.488 1.00 89.31 89 LYS A CA 1
ATOM 658 C C . LYS A 1 89 ? -14.990 3.694 12.973 1.00 89.31 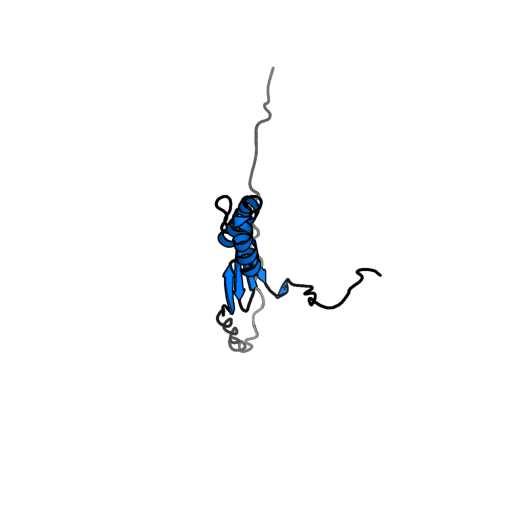89 LYS A C 1
ATOM 660 O O . LYS A 1 89 ? -16.076 3.490 12.427 1.00 89.31 89 LYS A O 1
ATOM 665 N N . ARG A 1 90 ? -13.852 3.804 12.289 1.00 89.06 90 ARG A N 1
ATOM 666 C CA . ARG A 1 90 ? -13.796 3.824 10.828 1.00 89.06 90 ARG A CA 1
ATOM 667 C C . ARG A 1 90 ? -12.471 3.304 10.290 1.00 89.06 90 ARG A C 1
ATOM 669 O O . ARG A 1 90 ? -11.453 3.276 10.983 1.00 89.06 90 ARG A O 1
ATOM 676 N N . VAL A 1 91 ? -12.514 2.933 9.020 1.00 91.81 91 VAL A N 1
ATOM 677 C CA . VAL A 1 91 ? -11.339 2.703 8.188 1.00 91.81 91 VAL A CA 1
ATOM 678 C C . VAL A 1 91 ? -11.159 3.913 7.294 1.00 91.81 91 VAL A C 1
ATOM 680 O O . VAL A 1 91 ? -12.097 4.331 6.612 1.00 91.81 91 VAL A O 1
ATOM 683 N N . GLU A 1 92 ? -9.957 4.468 7.291 1.00 92.50 92 GLU A N 1
ATOM 684 C CA . GLU A 1 92 ? -9.606 5.588 6.437 1.00 92.50 92 GLU A CA 1
ATOM 685 C C . GLU A 1 92 ? -8.585 5.161 5.390 1.00 92.50 92 GLU A C 1
ATOM 687 O O . GLU A 1 92 ? -7.539 4.578 5.694 1.00 92.50 92 GLU A O 1
ATOM 692 N N . ILE A 1 93 ? -8.898 5.486 4.141 1.00 92.94 93 ILE A N 1
ATOM 693 C CA . ILE A 1 93 ? -8.003 5.314 3.003 1.00 92.94 93 ILE A CA 1
ATOM 694 C C . ILE A 1 93 ? -7.585 6.711 2.567 1.00 92.94 93 ILE A C 1
ATOM 696 O O . ILE A 1 93 ? -8.369 7.459 1.978 1.00 92.94 93 ILE A O 1
ATOM 700 N N . ILE A 1 94 ? -6.347 7.070 2.882 1.00 92.56 94 ILE A N 1
ATOM 701 C CA . ILE A 1 94 ? -5.785 8.385 2.599 1.00 92.56 94 ILE A CA 1
ATOM 702 C C . ILE A 1 94 ? -5.048 8.293 1.269 1.00 92.56 94 ILE A C 1
ATOM 704 O O . ILE A 1 94 ? -4.014 7.631 1.159 1.00 92.56 94 ILE A O 1
ATOM 708 N N . ASN A 1 95 ? -5.581 8.962 0.248 1.00 91.69 95 ASN A N 1
ATOM 709 C CA . ASN A 1 95 ? -4.919 9.115 -1.035 1.00 91.69 95 ASN A CA 1
ATOM 710 C C . ASN A 1 95 ? -4.220 10.479 -1.101 1.00 91.69 95 ASN A C 1
ATOM 712 O O . ASN A 1 95 ? -4.868 11.523 -1.192 1.00 91.69 95 ASN A O 1
ATOM 716 N N . THR A 1 96 ? -2.892 10.459 -1.080 1.00 87.44 96 THR A N 1
ATOM 717 C CA . THR A 1 96 ? -2.015 11.637 -1.121 1.00 87.44 96 THR A CA 1
ATOM 718 C C . THR A 1 96 ? -1.485 11.871 -2.537 1.00 87.44 96 THR A C 1
ATOM 720 O O . THR A 1 96 ? -0.309 12.174 -2.728 1.00 87.44 96 THR A O 1
ATOM 723 N N . SER A 1 97 ? -2.319 11.703 -3.570 1.00 85.62 97 SER A N 1
ATOM 724 C CA . SER A 1 97 ? -1.876 11.985 -4.940 1.00 85.62 97 SER A CA 1
ATOM 725 C C . SER A 1 97 ? -1.643 13.488 -5.162 1.00 85.62 97 SER A C 1
ATOM 727 O O . SER A 1 97 ? -2.364 14.318 -4.597 1.00 85.62 97 SER A O 1
ATOM 729 N N . PRO A 1 98 ? -0.666 13.876 -6.004 1.00 81.31 98 PRO A N 1
ATOM 730 C CA . PRO A 1 98 ? -0.395 15.278 -6.320 1.00 81.31 98 PRO A CA 1
ATOM 731 C C . PRO A 1 98 ? -1.575 15.955 -7.024 1.00 81.31 98 PRO A C 1
ATOM 733 O O . PRO A 1 98 ? -1.726 17.168 -6.931 1.00 81.31 98 PRO A O 1
ATOM 736 N N . LEU A 1 99 ? -2.415 15.177 -7.711 1.00 85.38 99 LEU A N 1
ATOM 737 C CA . LEU A 1 99 ? -3.547 15.686 -8.482 1.00 85.38 99 LEU A CA 1
ATOM 738 C C . LEU A 1 99 ? -4.828 15.814 -7.645 1.00 85.38 99 LEU A C 1
ATOM 740 O O . LEU A 1 99 ? -5.719 16.593 -7.972 1.00 85.38 99 LEU A O 1
ATOM 744 N N . SER A 1 100 ? -4.971 15.015 -6.589 1.00 79.25 100 SER A N 1
ATOM 745 C CA . SER A 1 100 ? -6.150 15.018 -5.726 1.00 79.25 100 SER A CA 1
ATOM 746 C C . SER A 1 100 ? -5.832 14.359 -4.392 1.00 79.25 100 SER A C 1
ATOM 748 O O . SER A 1 100 ? -5.574 13.158 -4.327 1.00 79.25 100 SER A O 1
ATOM 750 N N . LYS A 1 101 ? -5.926 15.138 -3.316 1.00 89.31 101 LYS A N 1
ATOM 751 C CA . LYS A 1 101 ? -5.892 14.609 -1.955 1.00 89.31 101 LYS A CA 1
ATOM 752 C C . LYS A 1 101 ? -7.314 14.246 -1.558 1.00 89.31 101 LYS A C 1
ATOM 754 O O . LYS A 1 101 ? -8.175 15.122 -1.520 1.00 89.31 101 LYS A O 1
ATOM 759 N N . ARG A 1 102 ? -7.580 12.963 -1.334 1.00 89.62 102 ARG A N 1
ATOM 760 C CA . ARG A 1 102 ? -8.900 12.483 -0.906 1.00 89.62 102 ARG A CA 1
ATOM 761 C C . ARG A 1 102 ? -8.725 11.490 0.223 1.00 89.62 102 ARG A C 1
ATOM 763 O O . ARG A 1 102 ? -7.916 10.573 0.111 1.00 89.62 102 ARG A O 1
ATOM 770 N N . THR A 1 103 ? -9.521 11.663 1.264 1.00 90.56 103 THR A N 1
ATOM 771 C CA . THR A 1 103 ? -9.648 10.700 2.351 1.00 90.56 103 THR A CA 1
ATOM 772 C C . THR A 1 103 ? -10.997 10.026 2.192 1.00 90.56 103 THR A C 1
ATOM 774 O O . THR A 1 103 ? -12.023 10.702 2.135 1.00 90.56 103 THR A O 1
ATOM 777 N N . LEU A 1 104 ? -10.993 8.706 2.043 1.00 90.94 104 LEU A N 1
ATOM 778 C CA . LEU A 1 104 ? -12.215 7.913 2.050 1.00 90.94 104 LEU A CA 1
ATOM 779 C C . LEU A 1 104 ? -12.404 7.364 3.454 1.00 90.94 104 LEU A C 1
ATOM 781 O O . LEU A 1 104 ? -11.561 6.612 3.937 1.00 90.94 104 LEU A O 1
ATOM 785 N N . GLU A 1 105 ? -13.503 7.749 4.087 1.00 91.88 105 GLU A N 1
ATOM 786 C CA . GLU A 1 105 ? -13.847 7.338 5.441 1.00 91.88 105 GLU A CA 1
ATOM 787 C C . GLU A 1 105 ? -15.015 6.359 5.381 1.00 91.88 105 GLU A C 1
ATOM 789 O O . GLU A 1 105 ? -16.092 6.684 4.880 1.00 91.88 105 GLU A O 1
ATOM 794 N N . ILE A 1 106 ? -14.797 5.144 5.879 1.00 91.62 106 ILE A N 1
ATOM 795 C CA . ILE A 1 106 ? -15.816 4.098 5.919 1.00 91.62 106 ILE A CA 1
ATOM 796 C C . ILE A 1 106 ? -16.050 3.738 7.381 1.00 91.62 106 ILE A C 1
ATOM 798 O O . ILE A 1 106 ? -15.212 3.104 8.022 1.00 91.62 106 ILE A O 1
ATOM 802 N N . THR A 1 107 ? -17.189 4.162 7.924 1.00 90.94 107 THR A N 1
ATOM 803 C CA . THR A 1 107 ? -17.638 3.753 9.260 1.00 90.94 107 THR A CA 1
ATOM 804 C C . THR A 1 107 ? -18.037 2.282 9.247 1.00 90.94 107 THR A C 1
ATOM 806 O O . THR A 1 107 ? -18.663 1.823 8.292 1.00 90.94 107 THR A O 1
ATOM 809 N N . TYR A 1 108 ? -17.742 1.553 10.325 1.00 88.44 108 TYR A N 1
ATOM 810 C CA . TYR A 1 108 ? -18.040 0.118 10.412 1.00 88.44 108 TYR A CA 1
ATOM 811 C C . TYR A 1 108 ? -19.528 -0.224 10.233 1.00 88.44 108 TYR A C 1
ATOM 813 O O . TYR A 1 108 ? -19.840 -1.250 9.644 1.00 88.44 108 TYR A O 1
ATOM 821 N N . ASP A 1 109 ? -20.439 0.674 10.620 1.00 88.81 109 ASP A N 1
ATOM 822 C CA . ASP A 1 109 ? -21.890 0.544 10.391 1.00 88.81 109 ASP A CA 1
ATOM 823 C C . ASP A 1 109 ? -22.271 0.382 8.905 1.00 88.81 109 ASP A C 1
ATOM 825 O O . ASP A 1 109 ? -23.304 -0.188 8.567 1.00 88.81 109 ASP A O 1
ATOM 829 N N . LYS A 1 110 ? -21.434 0.880 7.986 1.00 85.50 110 LYS A N 1
ATOM 830 C CA . LYS A 1 110 ? -21.690 0.817 6.540 1.00 85.50 110 LYS A CA 1
ATOM 831 C C . LYS A 1 110 ? -21.144 -0.444 5.877 1.00 85.50 110 LYS A C 1
ATOM 833 O O . LYS A 1 110 ? -21.420 -0.666 4.698 1.00 85.50 110 LYS A O 1
ATOM 838 N N . ILE A 1 111 ? -20.402 -1.274 6.606 1.00 84.38 111 ILE A N 1
ATOM 839 C CA . ILE A 1 111 ? -19.824 -2.511 6.083 1.00 84.38 111 ILE A CA 1
ATOM 840 C C . ILE A 1 111 ? -20.860 -3.626 6.248 1.00 84.38 111 ILE A C 1
ATOM 842 O O . ILE A 1 111 ? -21.026 -4.173 7.332 1.00 84.38 111 ILE A O 1
ATOM 846 N N . LYS A 1 112 ? -21.584 -3.940 5.169 1.00 83.75 112 LYS A N 1
ATOM 847 C CA . LYS A 1 112 ? -22.625 -4.984 5.178 1.00 83.75 112 LYS A CA 1
ATOM 848 C C . LYS A 1 112 ? -22.048 -6.394 5.229 1.00 83.75 112 LYS A C 1
ATOM 850 O O . LYS A 1 112 ? -22.613 -7.271 5.868 1.00 83.75 112 LYS A O 1
ATOM 855 N N . GLU A 1 113 ? -20.938 -6.600 4.534 1.00 76.69 113 GLU A N 1
ATOM 856 C CA . GLU A 1 113 ? -20.363 -7.916 4.293 1.00 76.69 113 GLU A CA 1
ATOM 857 C C . GLU A 1 113 ? -18.841 -7.812 4.381 1.00 76.69 113 GLU A C 1
ATOM 859 O O . GLU A 1 113 ? -18.217 -6.976 3.725 1.00 76.69 113 GLU A O 1
ATOM 864 N N . ALA A 1 114 ? -18.247 -8.662 5.215 1.00 72.12 114 ALA A N 1
ATOM 865 C CA . ALA A 1 114 ? -16.810 -8.857 5.301 1.00 72.12 114 ALA A CA 1
A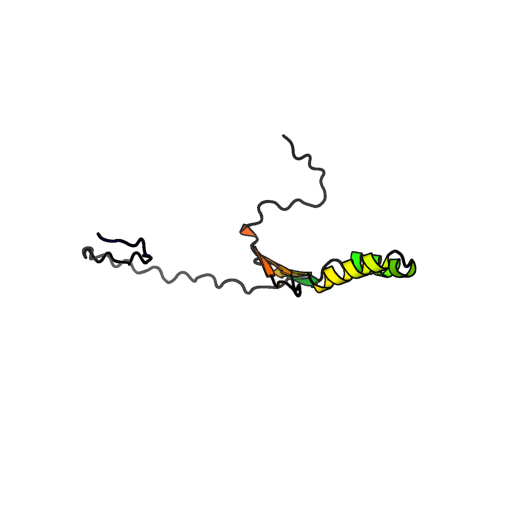TOM 866 C C . ALA A 1 114 ? -16.548 -10.347 5.081 1.00 72.12 114 ALA A C 1
ATOM 868 O O . ALA A 1 114 ? -16.745 -11.161 5.982 1.00 72.12 114 ALA A O 1
ATOM 869 N N . ALA A 1 115 ? -16.171 -10.713 3.858 1.00 71.69 115 ALA A N 1
ATOM 870 C CA . ALA A 1 115 ? -15.909 -12.105 3.523 1.00 71.69 115 ALA A CA 1
ATOM 871 C C . ALA A 1 115 ? -14.573 -12.561 4.148 1.00 71.69 115 ALA A C 1
ATOM 873 O O . ALA A 1 115 ? -13.543 -11.916 3.911 1.00 71.69 115 ALA A O 1
ATOM 874 N N . PRO A 1 116 ? -14.549 -13.651 4.937 1.00 68.56 116 PRO A N 1
ATOM 875 C CA . PRO A 1 116 ? -13.303 -14.239 5.414 1.00 68.56 116 PRO A CA 1
ATOM 876 C C . PRO A 1 116 ? -12.515 -14.870 4.252 1.00 68.56 116 PRO A C 1
ATOM 878 O O . PRO A 1 116 ? -13.076 -15.456 3.332 1.00 68.56 116 PRO A O 1
ATOM 881 N N . ALA A 1 117 ? -11.185 -14.746 4.293 1.00 66.69 117 ALA A N 1
ATOM 882 C CA . ALA A 1 117 ? -10.270 -15.067 3.184 1.00 66.69 117 ALA A CA 1
ATOM 883 C C . ALA A 1 117 ? -10.108 -16.571 2.855 1.00 66.69 117 ALA A C 1
ATOM 885 O O . ALA A 1 117 ? -9.402 -16.940 1.917 1.00 66.69 117 ALA A O 1
ATOM 886 N N . ARG A 1 118 ? -10.732 -17.448 3.632 1.00 67.81 118 ARG A N 1
ATOM 887 C CA . ARG A 1 118 ? -10.997 -18.858 3.329 1.00 67.81 118 ARG A CA 1
ATOM 888 C C . ARG A 1 118 ? -12.451 -18.984 3.761 1.00 67.81 118 ARG A C 1
ATOM 890 O O . ARG A 1 118 ? -12.738 -18.627 4.895 1.00 67.81 118 ARG A O 1
ATOM 897 N N . ASP A 1 119 ? -13.391 -19.120 2.834 1.00 61.88 119 ASP A N 1
ATOM 898 C CA . ASP A 1 119 ? -13.825 -20.404 2.294 1.00 61.88 119 ASP A CA 1
ATOM 899 C C . ASP A 1 119 ? -14.449 -20.199 0.899 1.00 61.88 119 ASP A C 1
ATOM 901 O O . ASP A 1 119 ? -15.144 -19.219 0.659 1.00 61.88 119 ASP A O 1
ATOM 905 N N . HIS A 1 120 ? -14.179 -21.112 -0.036 1.00 63.97 120 HIS A N 1
ATOM 906 C CA . HIS A 1 120 ? -14.894 -21.278 -1.309 1.00 63.97 120 HIS A CA 1
ATOM 907 C C . HIS A 1 120 ? -16.379 -20.846 -1.259 1.00 63.97 120 HIS A C 1
ATOM 909 O O . HIS A 1 120 ? -17.198 -21.473 -0.595 1.00 63.97 120 HIS A O 1
ATOM 915 N N . TRP A 1 121 ? -16.741 -19.792 -1.985 1.00 56.84 121 TRP A N 1
ATOM 916 C CA . TRP A 1 121 ? -18.128 -19.345 -2.097 1.00 56.84 121 TRP A CA 1
ATOM 917 C C . TRP A 1 121 ? -18.517 -19.254 -3.578 1.00 56.84 121 TRP A C 1
ATOM 919 O O . TRP A 1 121 ? -17.989 -18.395 -4.291 1.00 56.84 121 TRP A O 1
ATOM 929 N N . PRO A 1 122 ? -19.406 -20.134 -4.068 1.00 65.62 122 PRO A N 1
ATOM 930 C CA . PRO A 1 122 ? -20.199 -19.884 -5.265 1.00 65.62 122 PRO A CA 1
ATOM 931 C C . PRO A 1 122 ? -21.281 -18.845 -4.940 1.00 65.62 122 PRO A C 1
ATOM 933 O O . PRO A 1 122 ? -22.105 -19.055 -4.050 1.00 65.62 122 PRO A O 1
ATOM 936 N N . VAL A 1 123 ? -21.255 -17.708 -5.641 1.00 72.19 123 VAL A N 1
ATOM 937 C CA . VAL A 1 123 ? -22.278 -16.654 -5.555 1.00 72.19 123 VAL A CA 1
ATOM 938 C C . VAL A 1 123 ? -23.423 -16.983 -6.527 1.00 72.19 123 VAL A C 1
ATOM 940 O O . VAL A 1 123 ? -23.602 -16.285 -7.519 1.00 72.19 123 VAL A O 1
ATOM 943 N N . ASP A 1 124 ? -24.165 -18.059 -6.270 1.00 75.44 124 ASP A N 1
ATOM 944 C CA . ASP A 1 124 ? -25.428 -18.423 -6.940 1.00 75.44 124 ASP A CA 1
ATOM 945 C C . ASP A 1 124 ? -26.050 -19.658 -6.252 1.00 75.44 124 ASP A C 1
ATOM 947 O O . ASP A 1 124 ? -25.515 -20.762 -6.269 1.00 75.44 124 ASP A O 1
ATOM 951 N N . SER A 1 125 ? -27.172 -19.527 -5.542 1.00 54.97 125 SER A N 1
ATOM 952 C CA . SER A 1 125 ? -28.524 -19.435 -6.120 1.00 54.97 125 SER A CA 1
ATOM 953 C C . SER A 1 125 ? -29.454 -18.580 -5.265 1.00 54.97 125 SER A C 1
ATOM 955 O O . SER A 1 125 ? -29.486 -18.814 -4.036 1.00 54.97 125 SER A O 1
#